Protein AF-A0A9C7UKR1-F1 (afdb_monomer_lite)

Structure (mmCIF, N/CA/C/O backbone):
data_AF-A0A9C7UKR1-F1
#
_entry.id   AF-A0A9C7UKR1-F1
#
loop_
_atom_site.group_PDB
_atom_site.id
_atom_site.type_symbol
_atom_site.label_atom_id
_atom_site.label_alt_id
_atom_site.label_comp_id
_atom_site.label_asym_id
_atom_site.label_entity_id
_atom_site.label_seq_id
_atom_site.pdbx_PDB_ins_code
_atom_site.Cartn_x
_atom_site.Cartn_y
_atom_site.Cartn_z
_atom_site.occupancy
_atom_site.B_iso_or_equiv
_atom_site.auth_seq_id
_atom_site.auth_comp_id
_atom_site.auth_asym_id
_atom_site.auth_atom_id
_atom_site.pdbx_PDB_model_num
ATOM 1 N N . MET A 1 1 ? 0.081 7.354 -10.430 1.00 70.00 1 MET A N 1
ATOM 2 C CA . MET A 1 1 ? 0.749 6.041 -10.556 1.00 70.00 1 MET A CA 1
ATOM 3 C C . MET A 1 1 ? 2.243 6.239 -10.699 1.00 70.00 1 MET A C 1
ATOM 5 O O . MET A 1 1 ? 2.661 7.151 -11.410 1.00 70.00 1 MET A O 1
ATOM 9 N N . GLY A 1 2 ? 3.022 5.410 -10.014 1.00 82.75 2 GLY A N 1
ATOM 10 C CA . GLY A 1 2 ? 4.461 5.284 -10.223 1.00 82.75 2 GLY A CA 1
ATOM 11 C C . GLY A 1 2 ? 4.783 3.877 -10.705 1.00 82.75 2 GLY A C 1
ATOM 12 O O . GLY A 1 2 ? 4.007 2.947 -10.477 1.00 82.75 2 GLY A O 1
ATOM 13 N N . PHE A 1 3 ? 5.917 3.712 -11.372 1.00 84.50 3 PHE A N 1
ATOM 14 C CA . PHE A 1 3 ? 6.439 2.384 -11.665 1.00 84.50 3 PHE A CA 1
ATOM 15 C C . PHE A 1 3 ? 7.927 2.316 -11.377 1.00 84.50 3 PHE A C 1
ATOM 17 O O . PHE A 1 3 ? 8.641 3.323 -11.370 1.00 84.50 3 PHE A O 1
ATOM 24 N N . ILE A 1 4 ? 8.384 1.103 -11.120 1.00 86.06 4 ILE A N 1
ATOM 25 C CA . ILE A 1 4 ? 9.769 0.810 -10.805 1.00 86.06 4 ILE A CA 1
ATOM 26 C C . ILE A 1 4 ? 10.297 -0.099 -11.891 1.00 86.06 4 ILE A C 1
ATOM 28 O O . ILE A 1 4 ? 9.702 -1.127 -12.199 1.00 86.06 4 ILE A O 1
ATOM 32 N N . ARG A 1 5 ? 11.415 0.316 -12.478 1.00 87.69 5 ARG A N 1
ATOM 33 C CA . ARG A 1 5 ? 12.155 -0.456 -13.464 1.00 87.69 5 ARG A CA 1
ATOM 34 C C . ARG A 1 5 ? 13.319 -1.142 -12.762 1.00 87.69 5 ARG A C 1
ATOM 36 O O . ARG A 1 5 ? 14.242 -0.457 -12.314 1.00 87.69 5 ARG A O 1
ATOM 43 N N . THR A 1 6 ? 13.304 -2.461 -12.691 1.00 85.31 6 THR A N 1
ATOM 44 C CA . THR A 1 6 ? 14.405 -3.284 -12.168 1.00 85.31 6 THR A CA 1
ATOM 45 C C . THR A 1 6 ? 15.089 -4.016 -13.319 1.00 85.31 6 THR A C 1
ATOM 47 O O . THR A 1 6 ? 14.475 -4.261 -14.349 1.00 85.31 6 THR A O 1
ATOM 50 N N . GLY A 1 7 ? 16.378 -4.337 -13.198 1.00 84.50 7 GLY A N 1
ATOM 51 C CA . GLY A 1 7 ? 17.081 -5.166 -14.182 1.00 84.50 7 GLY A CA 1
ATOM 52 C C . GLY A 1 7 ? 18.540 -4.773 -14.386 1.00 84.50 7 GLY A C 1
ATOM 53 O O . GLY A 1 7 ? 19.199 -4.294 -13.457 1.00 84.50 7 GLY A O 1
ATOM 54 N N . PHE A 1 8 ? 19.069 -5.007 -15.590 1.00 72.81 8 PHE A N 1
ATOM 55 C CA . PHE A 1 8 ? 20.489 -4.783 -15.876 1.00 72.81 8 PHE A CA 1
ATOM 56 C C . PHE A 1 8 ? 20.853 -3.289 -15.782 1.00 72.81 8 PHE A C 1
ATOM 58 O O . PHE A 1 8 ? 20.406 -2.474 -16.583 1.00 72.81 8 PHE A O 1
ATOM 65 N N . GLY A 1 9 ? 21.673 -2.920 -14.791 1.00 73.94 9 GLY A N 1
ATOM 66 C CA . GLY A 1 9 ? 22.003 -1.520 -14.479 1.00 73.94 9 GLY A CA 1
ATOM 67 C C . GLY A 1 9 ? 21.287 -0.951 -13.248 1.00 73.94 9 GLY A C 1
ATOM 68 O O . GLY A 1 9 ? 21.458 0.227 -12.940 1.00 73.94 9 GLY A O 1
ATOM 69 N N . GLY A 1 10 ? 20.529 -1.775 -12.520 1.00 82.88 10 GLY A N 1
ATOM 70 C CA . GLY A 1 10 ? 19.989 -1.445 -11.202 1.00 82.88 10 GLY A CA 1
ATOM 71 C C . GLY A 1 10 ? 18.493 -1.143 -11.191 1.00 82.88 10 GLY A C 1
ATOM 72 O O . GLY A 1 10 ? 17.761 -1.423 -12.139 1.00 82.88 10 GLY A O 1
ATOM 73 N N . THR A 1 11 ? 18.034 -0.594 -10.067 1.00 84.62 11 THR A N 1
ATOM 74 C CA . THR A 1 11 ? 16.628 -0.229 -9.848 1.00 84.62 11 THR A CA 1
ATOM 75 C C . THR A 1 11 ? 16.44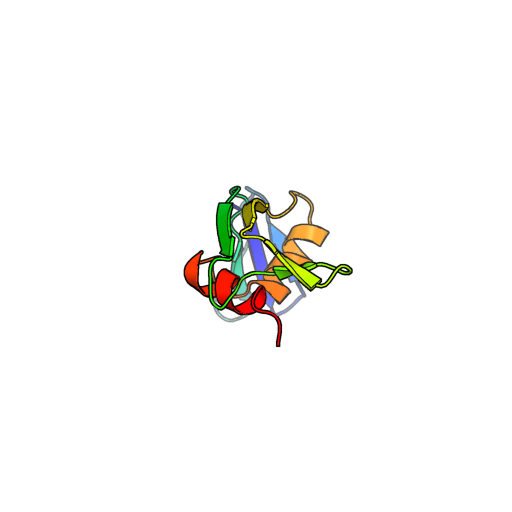3 1.266 -10.066 1.00 84.62 11 THR A C 1
ATOM 77 O O . THR A 1 11 ? 17.216 2.059 -9.535 1.00 84.62 11 THR A O 1
ATOM 80 N N . LYS A 1 12 ? 15.424 1.658 -10.834 1.00 86.12 12 LYS A N 1
ATOM 81 C CA . LYS A 1 12 ? 15.067 3.060 -11.063 1.00 86.12 12 LYS A CA 1
ATOM 82 C C . LYS A 1 12 ? 13.588 3.287 -10.777 1.00 86.12 12 LYS A C 1
ATOM 84 O O . LYS A 1 12 ? 12.742 2.599 -11.346 1.00 86.12 12 LYS A O 1
ATOM 89 N N . VAL A 1 13 ? 13.291 4.268 -9.930 1.00 86.38 13 VAL A N 1
ATOM 90 C CA . VAL A 1 13 ? 11.924 4.700 -9.618 1.00 86.38 13 VAL A CA 1
ATOM 91 C C . VAL A 1 13 ? 11.498 5.776 -10.614 1.00 86.38 13 VAL A C 1
ATOM 93 O O . VAL A 1 13 ? 12.281 6.662 -10.953 1.00 86.38 13 VAL A O 1
ATOM 96 N N . CYS A 1 14 ? 10.285 5.672 -11.154 1.00 85.44 14 CYS A N 1
ATOM 97 C CA . CYS A 1 14 ? 9.747 6.605 -12.140 1.00 85.44 14 CYS A CA 1
ATOM 98 C C . CYS 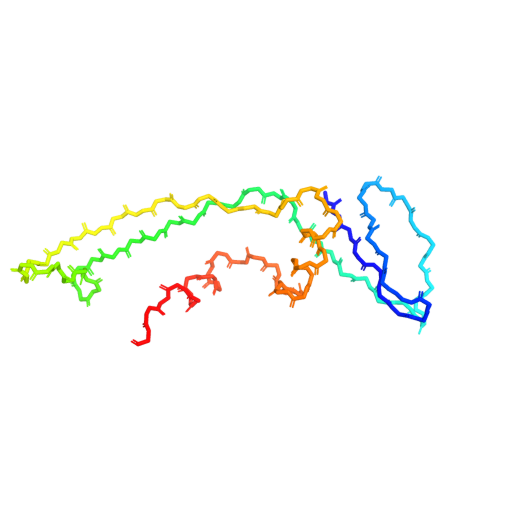A 1 14 ? 8.359 7.087 -11.701 1.00 85.44 14 CYS A C 1
ATOM 100 O O . CYS A 1 14 ? 7.371 6.351 -11.732 1.00 85.44 14 CYS A O 1
ATOM 102 N N . LEU A 1 15 ? 8.301 8.352 -11.283 1.00 84.00 15 LEU A N 1
ATOM 103 C CA . LEU A 1 15 ? 7.095 9.050 -10.843 1.00 84.00 15 LEU A CA 1
ATOM 104 C C . LEU A 1 15 ? 6.572 9.929 -11.980 1.00 84.00 15 LEU A C 1
ATOM 106 O O . LEU A 1 15 ? 7.166 10.962 -12.270 1.00 84.00 15 LEU A O 1
ATOM 110 N N . GLY A 1 16 ? 5.488 9.523 -12.648 1.00 75.19 16 GLY A N 1
ATOM 111 C CA . GLY A 1 16 ? 4.820 10.347 -13.671 1.00 75.19 16 GLY A CA 1
ATOM 112 C C . GLY A 1 16 ? 5.681 10.750 -14.882 1.00 75.19 16 GLY A C 1
ATOM 113 O O . GLY A 1 16 ? 5.245 11.560 -15.693 1.00 75.19 16 GLY A O 1
ATOM 114 N N . GLN A 1 17 ? 6.890 10.200 -15.009 1.00 70.44 17 GLN A N 1
ATOM 115 C CA . GLN A 1 17 ? 7.850 10.479 -16.073 1.00 70.44 17 GLN A CA 1
ATOM 116 C C . GLN A 1 17 ? 8.060 9.225 -16.920 1.00 70.44 17 GLN A C 1
ATOM 118 O O . GLN A 1 17 ? 8.054 8.102 -16.410 1.00 70.44 17 GLN A O 1
ATOM 123 N N . GLY A 1 18 ? 8.262 9.420 -18.223 1.00 70.00 18 GLY A N 1
ATOM 124 C CA . GLY A 1 18 ? 8.630 8.336 -19.128 1.00 70.00 18 GLY A CA 1
ATOM 125 C C . GLY A 1 18 ? 10.024 7.798 -18.805 1.00 70.00 18 GLY A C 1
ATOM 126 O O . GLY A 1 18 ? 10.933 8.555 -18.465 1.00 70.00 18 GLY A O 1
ATOM 127 N N . ALA A 1 19 ? 10.211 6.487 -18.939 1.00 80.12 19 ALA A N 1
ATOM 128 C CA . ALA A 1 19 ? 11.513 5.853 -18.784 1.00 80.12 19 ALA A CA 1
ATOM 129 C C . ALA A 1 19 ? 11.802 4.921 -19.955 1.00 80.12 19 ALA A C 1
ATOM 131 O O . ALA A 1 19 ? 10.907 4.264 -20.482 1.00 80.12 19 ALA A O 1
ATOM 132 N N . MET A 1 20 ? 13.075 4.835 -20.342 1.00 80.50 20 MET A N 1
ATOM 133 C CA . MET A 1 20 ? 13.514 3.852 -21.325 1.00 80.50 20 MET A CA 1
ATOM 134 C C . MET A 1 20 ? 13.529 2.466 -20.674 1.00 80.50 20 MET A C 1
ATOM 136 O O . MET A 1 20 ? 14.309 2.210 -19.752 1.00 80.50 20 MET A O 1
ATOM 140 N N . VAL A 1 21 ? 12.661 1.575 -21.142 1.00 79.38 21 VAL A N 1
ATOM 141 C CA . VAL A 1 21 ? 12.565 0.189 -20.675 1.00 79.38 21 VAL A CA 1
ATOM 142 C C . VAL A 1 21 ? 12.936 -0.735 -21.828 1.00 79.38 21 VAL A C 1
ATOM 144 O O . VAL A 1 21 ? 12.468 -0.555 -22.947 1.00 79.38 21 VAL A O 1
ATOM 147 N N . PHE A 1 22 ? 13.793 -1.717 -21.549 1.00 84.25 22 PHE A N 1
ATOM 148 C CA . PHE A 1 22 ? 14.217 -2.723 -22.516 1.00 84.25 22 PHE A CA 1
ATOM 149 C C . PHE A 1 22 ? 13.575 -4.047 -22.093 1.00 84.25 22 PHE A C 1
ATOM 151 O O . PHE A 1 22 ? 14.019 -4.600 -21.089 1.00 84.25 22 PHE A O 1
ATOM 158 N N . PRO A 1 23 ? 12.560 -4.561 -22.812 1.00 78.69 23 PRO A N 1
ATOM 159 C CA . PRO A 1 23 ? 11.729 -5.680 -22.346 1.00 78.69 23 PRO A CA 1
ATOM 160 C C . PRO A 1 23 ? 12.488 -6.974 -22.026 1.00 78.69 23 PRO A C 1
ATOM 162 O O . PRO A 1 23 ? 12.007 -7.796 -21.262 1.00 78.69 23 PRO A O 1
ATOM 165 N N . VAL A 1 24 ? 13.672 -7.167 -22.615 1.00 85.56 24 VAL A N 1
ATOM 166 C CA . VAL A 1 24 ? 14.494 -8.371 -22.406 1.00 85.56 24 VAL A CA 1
ATOM 167 C C . VAL A 1 24 ? 15.351 -8.279 -21.136 1.00 85.56 24 VAL A C 1
ATOM 169 O O . VAL A 1 24 ? 15.705 -9.301 -20.559 1.00 85.56 24 VAL A O 1
ATOM 172 N N . PHE A 1 25 ? 15.698 -7.066 -20.692 1.00 85.00 25 PHE A N 1
ATOM 173 C CA . PHE A 1 25 ? 16.658 -6.842 -19.600 1.00 85.00 25 PHE A CA 1
ATOM 174 C C . PHE A 1 25 ? 16.068 -6.125 -18.387 1.00 85.00 25 PHE A C 1
ATOM 176 O O . PHE A 1 25 ? 16.755 -5.999 -17.371 1.00 85.00 25 PHE A O 1
ATOM 183 N N . HIS A 1 26 ? 14.846 -5.610 -18.506 1.00 85.19 26 HIS A N 1
ATOM 184 C CA . HIS A 1 26 ? 14.188 -4.810 -17.488 1.00 85.19 26 HIS A CA 1
ATOM 185 C C . HIS A 1 26 ? 12.789 -5.340 -17.194 1.00 85.19 26 HIS A C 1
ATOM 187 O O . HIS A 1 26 ? 12.015 -5.593 -18.114 1.00 85.19 26 HIS A O 1
ATOM 193 N N . ASP A 1 27 ? 12.471 -5.412 -15.910 1.00 85.06 27 ASP A N 1
ATOM 194 C CA . ASP A 1 27 ? 11.150 -5.704 -15.377 1.00 85.06 27 ASP A CA 1
ATOM 195 C C . ASP A 1 27 ? 10.497 -4.401 -14.882 1.00 85.06 27 ASP A C 1
ATOM 197 O O . ASP A 1 27 ? 11.192 -3.455 -14.481 1.00 85.06 27 ASP A O 1
ATOM 201 N N . ILE A 1 28 ? 9.170 -4.318 -14.970 1.00 85.12 28 ILE A N 1
ATOM 202 C CA . ILE A 1 28 ? 8.379 -3.158 -14.554 1.00 85.12 28 ILE A CA 1
ATOM 203 C C . ILE A 1 28 ? 7.383 -3.589 -13.484 1.00 85.12 28 ILE A C 1
ATOM 205 O O . ILE A 1 28 ? 6.464 -4.359 -13.747 1.00 85.12 28 ILE A O 1
ATOM 209 N N . THR A 1 29 ? 7.476 -2.978 -12.308 1.00 84.44 29 THR A N 1
ATOM 210 C CA . THR A 1 29 ? 6.470 -3.115 -11.252 1.00 84.44 29 THR A CA 1
ATOM 211 C C . THR A 1 29 ? 5.694 -1.816 -11.101 1.00 84.44 29 THR A C 1
ATOM 213 O O . THR A 1 29 ? 6.275 -0.762 -10.833 1.00 84.44 29 THR A O 1
ATOM 216 N N . TRP A 1 30 ? 4.376 -1.882 -11.259 1.00 82.31 30 TRP A N 1
ATOM 217 C CA . TRP A 1 30 ? 3.485 -0.744 -11.053 1.00 82.31 30 TRP A CA 1
ATOM 218 C C . TRP A 1 30 ? 3.085 -0.634 -9.587 1.00 82.31 30 TRP A C 1
ATOM 220 O O . TRP A 1 30 ? 2.760 -1.632 -8.950 1.00 82.31 30 TRP A O 1
ATOM 230 N N . VAL A 1 31 ? 3.084 0.589 -9.058 1.00 83.56 31 VAL A N 1
ATOM 231 C CA . VAL A 1 31 ? 2.663 0.871 -7.685 1.00 83.56 31 VAL A CA 1
ATOM 232 C C . VAL A 1 31 ? 1.587 1.953 -7.706 1.00 83.56 31 VAL A C 1
ATOM 234 O O . VAL A 1 31 ? 1.785 3.061 -8.228 1.00 83.56 31 VAL A O 1
ATOM 237 N N . SER A 1 32 ? 0.424 1.621 -7.139 1.00 79.44 32 SER A N 1
ATOM 238 C CA . SER A 1 32 ? -0.632 2.604 -6.908 1.00 79.44 32 SER A CA 1
ATOM 239 C C . SER A 1 32 ? -0.251 3.511 -5.740 1.00 79.44 32 SER A C 1
ATOM 241 O O . SER A 1 32 ? 0.216 3.047 -4.702 1.00 79.44 32 SER A O 1
ATOM 243 N N . LEU A 1 33 ? -0.458 4.813 -5.934 1.00 84.25 33 LEU A N 1
ATOM 244 C CA . LEU A 1 33 ? -0.277 5.844 -4.906 1.00 84.25 33 LEU A CA 1
ATOM 245 C C . LEU A 1 33 ? -1.626 6.293 -4.325 1.00 84.25 33 LEU A C 1
ATOM 247 O O . LEU A 1 33 ? -1.698 7.286 -3.608 1.00 84.25 33 LEU A O 1
ATOM 251 N N . GLU A 1 34 ? -2.706 5.604 -4.691 1.00 83.94 34 GLU A N 1
ATOM 252 C CA . GLU A 1 34 ? -4.046 5.917 -4.212 1.00 83.94 34 GLU A CA 1
ATOM 253 C C . GLU A 1 34 ? -4.211 5.528 -2.742 1.00 83.94 34 GLU A C 1
ATOM 255 O O . GLU A 1 34 ? -3.635 4.548 -2.263 1.00 83.94 34 GLU A O 1
ATOM 260 N N . THR A 1 35 ? -5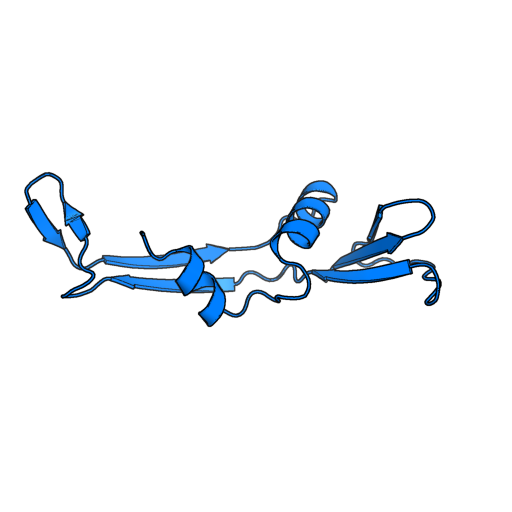.028 6.305 -2.031 1.00 83.62 35 THR A N 1
ATOM 261 C CA . THR A 1 35 ? -5.398 6.003 -0.650 1.00 83.62 35 THR A CA 1
ATOM 262 C C . THR A 1 35 ? -6.493 4.954 -0.629 1.00 83.62 35 THR A C 1
ATOM 264 O O . THR A 1 35 ? -7.570 5.150 -1.189 1.00 83.62 35 THR A O 1
ATOM 267 N N . ILE A 1 36 ? -6.238 3.866 0.084 1.00 82.69 36 ILE A N 1
ATOM 268 C CA . ILE A 1 36 ? -7.176 2.766 0.260 1.00 82.69 36 ILE A CA 1
ATOM 269 C C . ILE A 1 36 ? -7.782 2.861 1.655 1.00 82.69 36 ILE A C 1
ATOM 271 O O . ILE A 1 36 ? -7.086 3.118 2.642 1.00 82.69 36 ILE A O 1
ATOM 275 N N . LYS A 1 37 ? -9.096 2.646 1.730 1.00 82.88 37 LYS A N 1
ATOM 276 C CA . LYS A 1 37 ? -9.842 2.543 2.982 1.00 82.88 37 LYS A CA 1
ATOM 277 C C . LYS A 1 37 ? -9.963 1.073 3.371 1.00 82.88 37 LYS A C 1
ATOM 279 O O . LYS A 1 37 ? -10.594 0.295 2.664 1.00 82.88 37 LYS A O 1
ATOM 284 N N . LEU A 1 38 ? -9.400 0.712 4.513 1.00 82.50 38 LEU A N 1
ATOM 285 C CA . LEU A 1 38 ? -9.530 -0.601 5.122 1.00 82.50 38 LEU A CA 1
ATOM 286 C C . LEU A 1 38 ? -10.508 -0.505 6.287 1.00 82.50 38 LEU A C 1
ATOM 288 O O . LEU A 1 38 ? -10.313 0.274 7.218 1.00 82.50 38 LEU A O 1
ATOM 292 N N . ILE A 1 39 ? -11.564 -1.306 6.238 1.00 78.12 39 ILE A N 1
ATOM 293 C CA . ILE A 1 39 ? -12.547 -1.387 7.314 1.00 78.12 39 ILE A CA 1
ATOM 294 C C . ILE A 1 39 ? -12.254 -2.669 8.079 1.00 78.12 39 ILE A C 1
ATOM 296 O O . ILE A 1 39 ? -12.455 -3.764 7.562 1.00 78.12 39 ILE A O 1
ATOM 300 N N . VAL A 1 40 ? -11.767 -2.537 9.308 1.00 78.31 40 VAL A N 1
ATOM 301 C CA . VAL A 1 40 ? -11.516 -3.677 10.190 1.00 78.31 40 VAL A CA 1
ATOM 302 C C . VAL A 1 40 ? -12.594 -3.673 11.258 1.00 78.31 40 VAL A C 1
ATOM 304 O O . VAL A 1 40 ? -12.688 -2.742 12.054 1.00 78.31 40 VAL A O 1
ATOM 307 N N . SER A 1 41 ? -13.415 -4.718 11.284 1.00 78.88 41 SER A N 1
ATOM 308 C CA . SER A 1 41 ? -14.389 -4.933 12.352 1.00 78.88 41 SER A CA 1
ATOM 309 C C . SER A 1 41 ? -14.043 -6.207 13.108 1.00 78.88 41 SER A C 1
ATOM 311 O O . SER A 1 41 ? -13.740 -7.245 12.521 1.00 78.88 41 SER A O 1
ATOM 313 N N . ARG A 1 42 ? -14.024 -6.110 14.433 1.00 73.25 42 ARG A N 1
ATOM 314 C CA . ARG A 1 42 ? -13.793 -7.225 15.345 1.00 73.25 42 ARG A CA 1
ATOM 315 C C . ARG A 1 42 ? -15.012 -7.330 16.244 1.00 73.25 42 ARG A C 1
ATOM 317 O O . ARG A 1 42 ? -15.275 -6.423 17.033 1.00 73.25 42 ARG A O 1
ATOM 324 N N . SER A 1 43 ? -15.762 -8.419 16.097 1.00 76.06 43 SER A N 1
ATOM 325 C CA . SER A 1 43 ? -16.970 -8.658 16.887 1.00 76.06 43 SER A CA 1
ATOM 326 C C . SER A 1 43 ? -17.097 -10.112 17.331 1.00 76.06 43 SER A C 1
ATOM 328 O O . SER A 1 43 ? -16.586 -11.021 16.669 1.00 76.06 43 SER A O 1
ATOM 330 N N . ARG A 1 44 ? -17.817 -10.333 18.437 1.00 71.19 44 ARG A N 1
ATOM 331 C CA . ARG A 1 44 ? -18.126 -11.659 19.015 1.00 71.19 44 ARG A CA 1
ATOM 332 C C . ARG A 1 44 ? -16.876 -12.515 19.254 1.00 71.19 44 ARG A C 1
ATOM 334 O O . ARG A 1 44 ? -16.135 -12.262 20.197 1.00 71.19 44 ARG A O 1
ATOM 341 N N . ASP A 1 45 ? -16.637 -13.521 18.415 1.00 68.38 45 ASP A N 1
ATOM 342 C CA . ASP A 1 45 ? -15.545 -14.489 18.578 1.00 68.38 45 ASP A CA 1
ATOM 343 C C . ASP A 1 45 ? -14.170 -13.893 18.257 1.00 68.38 45 ASP A C 1
ATOM 345 O O . ASP A 1 45 ? -13.146 -14.461 18.624 1.00 68.38 45 ASP A O 1
ATOM 349 N N . GLN A 1 46 ? -14.144 -12.723 17.613 1.00 69.25 46 GLN A N 1
ATOM 350 C CA . GLN A 1 46 ? -12.932 -11.945 17.359 1.00 69.25 46 GLN A CA 1
ATOM 351 C C . GLN A 1 46 ? -12.841 -10.689 18.240 1.00 69.25 46 GLN A C 1
ATOM 353 O O . GLN A 1 46 ? -12.002 -9.829 17.972 1.00 69.25 46 GLN A O 1
ATOM 358 N N . ALA A 1 47 ? -13.707 -10.551 19.255 1.00 71.38 47 ALA A N 1
ATOM 359 C CA . ALA A 1 47 ? -13.700 -9.404 20.158 1.00 71.38 47 ALA A CA 1
ATOM 360 C C . ALA A 1 47 ? -12.369 -9.309 20.913 1.00 71.38 47 ALA A C 1
ATOM 362 O O . ALA A 1 47 ? -11.819 -10.312 21.380 1.00 71.38 47 ALA A O 1
ATOM 363 N N . ILE A 1 48 ? -11.859 -8.087 21.046 1.00 75.06 48 ILE A N 1
ATOM 364 C CA . ILE A 1 48 ? -10.597 -7.849 21.739 1.00 75.06 48 ILE A CA 1
ATOM 365 C C . ILE A 1 48 ? -10.852 -8.006 23.238 1.00 75.06 48 ILE A C 1
ATOM 367 O O . ILE A 1 48 ? -11.778 -7.406 23.789 1.00 75.06 48 ILE A O 1
ATOM 371 N N . LEU A 1 49 ? -10.032 -8.833 23.891 1.00 79.62 49 LEU A N 1
ATOM 372 C CA . LEU A 1 49 ? -10.022 -8.941 25.343 1.00 79.62 49 LEU A CA 1
ATOM 373 C C . LEU A 1 49 ? -9.167 -7.806 25.902 1.00 79.62 49 LEU A C 1
ATOM 375 O O . LEU A 1 49 ? -7.956 -7.757 25.682 1.00 79.62 49 LEU A O 1
ATOM 379 N N . THR A 1 50 ? -9.802 -6.887 26.610 1.00 81.88 50 THR A N 1
ATOM 380 C CA . THR A 1 50 ? -9.115 -5.786 27.284 1.00 81.88 50 THR A CA 1
ATOM 381 C C . THR A 1 50 ? -8.344 -6.291 28.513 1.00 81.88 50 THR A C 1
ATOM 383 O O . THR A 1 50 ? -8.519 -7.428 28.960 1.00 81.88 50 THR A O 1
ATOM 386 N N . ALA A 1 51 ? -7.463 -5.461 29.084 1.00 83.06 51 ALA A N 1
ATOM 387 C CA . ALA A 1 51 ? -6.625 -5.843 30.231 1.00 83.06 51 ALA A CA 1
ATOM 388 C C . ALA A 1 51 ? -7.435 -6.218 31.492 1.00 83.06 51 ALA A C 1
ATOM 390 O O . ALA A 1 51 ? -7.014 -7.054 32.289 1.00 83.06 51 ALA A O 1
ATOM 391 N N . ASP A 1 52 ? -8.625 -5.642 31.641 1.00 90.62 52 ASP A N 1
ATOM 392 C CA . ASP A 1 52 ? -9.630 -5.932 32.667 1.00 90.62 52 ASP A CA 1
ATOM 393 C C . ASP A 1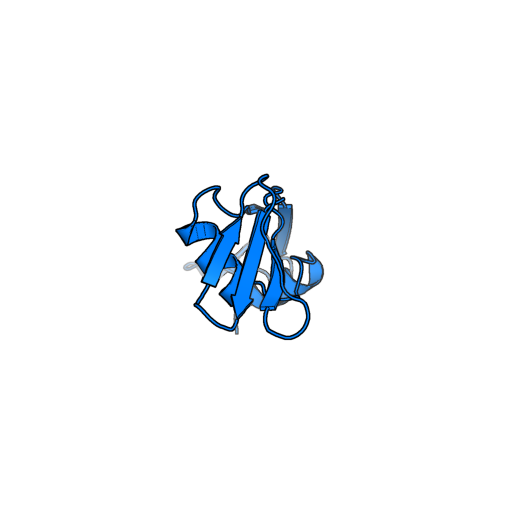 52 ? -10.563 -7.105 32.302 1.00 90.62 52 ASP A C 1
ATOM 395 O O . ASP A 1 52 ? -11.514 -7.395 33.025 1.00 90.62 52 ASP A O 1
ATOM 399 N N . LYS A 1 53 ? -10.249 -7.838 31.225 1.00 84.44 53 LYS A N 1
ATOM 400 C CA . LYS A 1 53 ? -10.955 -9.041 30.752 1.00 84.44 53 LYS A CA 1
ATOM 401 C C . LYS A 1 53 ? -12.393 -8.793 30.289 1.00 84.44 53 LYS A C 1
ATOM 403 O O . LYS A 1 53 ? -13.214 -9.711 30.308 1.00 84.44 53 LYS A O 1
ATOM 408 N N . ILE A 1 54 ? -12.690 -7.585 29.825 1.00 88.19 54 ILE A N 1
ATOM 409 C CA . ILE A 1 54 ? -13.958 -7.259 29.172 1.00 88.19 54 ILE A CA 1
ATOM 410 C C . ILE A 1 54 ? -13.824 -7.551 27.672 1.00 88.19 54 ILE A C 1
ATOM 412 O O . ILE A 1 54 ? -12.781 -7.317 27.061 1.00 88.19 54 ILE A O 1
ATOM 416 N N . ARG A 1 55 ? -14.874 -8.115 27.064 1.00 82.75 55 ARG A N 1
ATOM 417 C CA . ARG A 1 55 ? -14.941 -8.285 25.607 1.00 82.75 55 ARG A CA 1
ATOM 418 C C . ARG A 1 55 ? -15.546 -7.036 24.997 1.0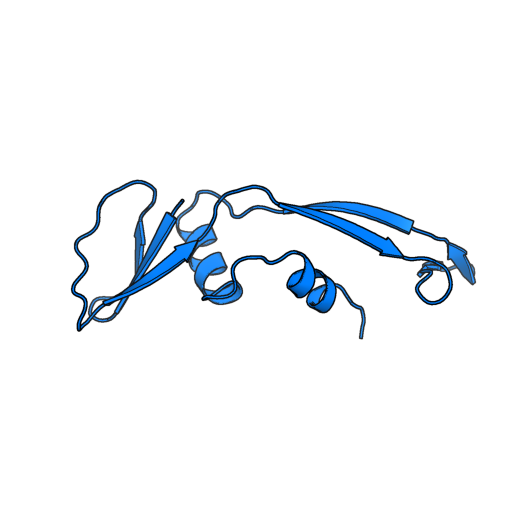0 82.75 55 ARG A C 1
ATOM 420 O O . ARG A 1 55 ? -16.698 -6.717 25.284 1.00 82.75 55 ARG A O 1
ATOM 427 N N . VAL A 1 56 ? -14.767 -6.354 24.168 1.00 82.75 56 VAL A N 1
ATOM 428 C CA . VAL A 1 56 ? -15.200 -5.137 23.481 1.00 82.75 56 VAL A CA 1
ATOM 429 C C . VAL A 1 56 ? -15.178 -5.380 21.979 1.00 82.75 56 VAL A C 1
ATOM 431 O O . VAL A 1 56 ? -14.184 -5.856 21.423 1.00 82.75 56 VAL A O 1
ATOM 434 N N . ASP A 1 57 ? -16.290 -5.041 21.333 1.00 82.88 57 ASP A N 1
ATOM 435 C CA . ASP A 1 57 ? -16.388 -5.009 19.880 1.00 82.88 57 ASP A CA 1
ATOM 436 C C . ASP A 1 57 ? -15.788 -3.690 19.382 1.00 82.88 57 ASP A C 1
ATOM 438 O O . ASP A 1 57 ? -16.163 -2.607 19.839 1.00 82.88 57 ASP A O 1
ATOM 442 N N . VAL A 1 58 ? -14.835 -3.775 18.456 1.00 81.25 58 VAL A N 1
ATOM 443 C CA . VAL A 1 58 ? -14.117 -2.607 17.936 1.00 81.25 58 VAL A CA 1
ATOM 444 C C . VAL A 1 58 ? -14.223 -2.597 16.419 1.00 81.25 58 VAL A C 1
ATOM 446 O O . VAL A 1 58 ? -13.868 -3.567 15.747 1.00 81.25 58 VAL A O 1
ATOM 449 N N . GLY A 1 59 ? -14.708 -1.480 15.883 1.00 81.94 59 GLY A N 1
ATOM 450 C CA . GLY A 1 59 ? -14.623 -1.146 14.467 1.00 81.94 59 GLY A CA 1
ATOM 451 C C . GLY A 1 59 ? -13.603 -0.032 14.268 1.00 81.94 59 GLY A C 1
ATOM 452 O O . GLY A 1 59 ? -13.646 0.972 14.977 1.00 81.94 59 GLY A O 1
ATOM 453 N N . ALA A 1 60 ? -12.690 -0.206 13.319 1.00 81.00 60 ALA A N 1
ATOM 454 C CA . ALA A 1 60 ? -11.709 0.797 12.938 1.00 81.00 60 ALA A CA 1
ATOM 455 C C . ALA A 1 60 ? -11.705 0.984 11.418 1.00 81.00 60 ALA A C 1
ATOM 457 O O . ALA A 1 60 ? -11.731 0.018 10.654 1.00 81.00 60 ALA A O 1
ATOM 458 N N . GLU A 1 61 ? -11.635 2.241 10.990 1.00 86.19 61 GLU A N 1
ATOM 459 C CA . GLU A 1 61 ? -11.376 2.605 9.601 1.00 86.19 61 GLU A CA 1
ATOM 460 C C . GLU A 1 61 ? -9.924 3.065 9.483 1.00 86.19 61 GLU A C 1
ATOM 462 O O . GLU A 1 61 ? -9.524 4.068 10.076 1.00 86.19 61 GLU A O 1
ATOM 467 N N . LEU A 1 62 ? -9.124 2.312 8.737 1.00 84.56 62 LEU A N 1
ATOM 468 C CA . LEU A 1 62 ? -7.716 2.588 8.490 1.00 84.56 62 LEU A CA 1
ATOM 469 C C . LEU A 1 62 ? -7.564 3.109 7.063 1.00 84.56 62 LEU A C 1
ATOM 471 O O . LEU A 1 62 ? -8.073 2.512 6.120 1.00 84.56 62 LEU A O 1
ATOM 475 N N . TYR A 1 63 ? -6.842 4.210 6.901 1.00 84.94 63 TYR A N 1
ATOM 476 C CA . TYR A 1 63 ? -6.536 4.783 5.594 1.00 84.94 63 TYR A CA 1
ATOM 477 C C . TYR A 1 63 ? -5.046 4.586 5.332 1.00 84.94 63 TYR A C 1
ATOM 479 O O . TYR A 1 63 ? -4.215 5.121 6.066 1.00 84.94 63 TYR A O 1
ATOM 487 N N . ALA A 1 64 ? -4.707 3.802 4.313 1.00 83.88 64 ALA A N 1
ATOM 488 C CA . ALA A 1 64 ? -3.325 3.497 3.955 1.00 83.88 64 ALA A CA 1
ATOM 489 C C . ALA A 1 64 ? -3.020 3.993 2.540 1.00 83.88 64 ALA A C 1
ATOM 491 O O . ALA A 1 64 ? -3.859 3.896 1.648 1.00 83.88 64 ALA A O 1
ATOM 492 N N . HIS A 1 65 ? -1.819 4.525 2.338 1.00 85.12 65 HIS A N 1
ATOM 493 C CA . HIS A 1 65 ? -1.312 4.937 1.032 1.00 85.12 65 HIS A CA 1
ATOM 494 C C . HIS A 1 65 ? 0.213 4.807 1.013 1.00 85.12 65 HIS A C 1
ATOM 496 O O . HIS A 1 65 ? 0.855 4.776 2.065 1.00 85.12 65 HIS A O 1
ATOM 502 N N . VAL A 1 66 ? 0.788 4.734 -0.185 1.00 86.50 66 VAL A N 1
ATOM 503 C CA . VAL A 1 66 ? 2.240 4.783 -0.379 1.00 86.50 66 VAL A CA 1
ATOM 504 C C . VAL A 1 66 ? 2.672 6.246 -0.497 1.00 86.50 66 VAL A C 1
ATOM 506 O O . VAL A 1 66 ? 2.016 7.040 -1.174 1.00 86.50 66 VAL A O 1
ATOM 509 N N . GLY A 1 67 ? 3.769 6.609 0.169 1.00 84.44 67 GLY A N 1
ATOM 510 C CA . GLY A 1 67 ? 4.350 7.945 0.062 1.00 84.44 67 GLY A CA 1
ATOM 511 C C . GLY A 1 67 ? 4.861 8.257 -1.351 1.00 84.44 67 GLY A C 1
ATOM 512 O O . GLY A 1 67 ? 5.082 7.371 -2.174 1.00 84.44 67 GLY A O 1
ATOM 513 N N . HIS A 1 68 ? 5.032 9.544 -1.653 1.00 83.81 68 HIS A N 1
ATOM 514 C CA . HIS A 1 68 ? 5.422 10.020 -2.989 1.00 83.81 68 HIS A CA 1
ATOM 515 C C . HIS A 1 68 ? 6.945 10.187 -3.152 1.00 83.81 68 HIS A C 1
ATOM 517 O O . HIS A 1 68 ? 7.389 10.902 -4.050 1.00 83.81 68 HIS A O 1
ATOM 523 N N . SER A 1 69 ? 7.752 9.568 -2.285 1.00 87.06 69 SER A N 1
ATOM 524 C CA . SER A 1 69 ? 9.213 9.583 -2.397 1.00 87.06 69 SER A CA 1
ATOM 525 C C . SER A 1 69 ? 9.746 8.355 -3.141 1.00 87.06 69 SER A C 1
ATOM 527 O O . SER A 1 69 ? 9.061 7.339 -3.289 1.00 87.06 69 SER A O 1
ATOM 529 N N . GLU A 1 70 ? 10.988 8.441 -3.625 1.00 85.38 70 GLU A N 1
ATOM 530 C CA . GLU A 1 70 ? 11.650 7.303 -4.270 1.00 85.38 70 GLU A CA 1
ATOM 531 C C . GLU A 1 70 ? 11.842 6.128 -3.300 1.00 85.38 70 GLU A C 1
ATOM 533 O O . GLU A 1 70 ? 11.600 4.980 -3.675 1.00 85.38 70 GLU A O 1
ATOM 538 N N . ASP A 1 71 ? 12.204 6.412 -2.047 1.00 86.88 71 ASP A N 1
ATOM 539 C CA . ASP A 1 71 ? 12.409 5.396 -1.011 1.00 86.88 71 ASP A CA 1
ATOM 540 C C . ASP A 1 71 ? 11.098 4.703 -0.615 1.00 86.88 71 ASP A C 1
ATOM 542 O O . ASP A 1 71 ? 11.074 3.478 -0.436 1.00 86.88 71 ASP A O 1
ATOM 546 N N . ASP A 1 72 ? 9.994 5.455 -0.541 1.00 86.31 72 ASP A N 1
ATOM 547 C CA . ASP A 1 72 ? 8.664 4.902 -0.263 1.00 86.31 72 ASP A CA 1
ATOM 548 C C . ASP A 1 72 ? 8.231 3.954 -1.375 1.00 86.31 72 ASP A C 1
ATOM 550 O O . ASP A 1 72 ? 7.791 2.838 -1.104 1.00 86.31 72 ASP A O 1
ATOM 554 N N . LEU A 1 73 ? 8.410 4.363 -2.633 1.00 84.81 73 LEU A N 1
ATOM 555 C CA . LEU A 1 73 ? 8.108 3.533 -3.794 1.00 84.81 73 LEU A CA 1
ATOM 556 C C . LEU A 1 73 ? 8.987 2.285 -3.837 1.00 84.81 73 LEU A C 1
ATOM 558 O O . LEU A 1 73 ? 8.484 1.190 -4.087 1.00 84.81 73 LEU A O 1
ATOM 562 N N . LEU A 1 74 ? 10.284 2.412 -3.565 1.00 85.25 74 LEU A N 1
ATOM 563 C CA . LEU A 1 74 ? 11.199 1.274 -3.534 1.00 85.25 74 LEU A CA 1
ATOM 564 C C . LEU A 1 74 ? 10.791 0.267 -2.453 1.00 85.25 74 LEU A C 1
ATOM 566 O O . LEU A 1 74 ? 10.723 -0.937 -2.711 1.00 85.25 74 LEU A O 1
ATOM 570 N N . THR A 1 75 ? 10.472 0.756 -1.259 1.00 86.44 75 THR A N 1
ATOM 571 C CA . THR A 1 75 ? 10.005 -0.068 -0.136 1.00 86.44 75 THR A CA 1
ATOM 572 C C . THR A 1 75 ? 8.662 -0.722 -0.452 1.00 86.44 75 THR A C 1
ATOM 574 O O . THR A 1 75 ? 8.472 -1.919 -0.207 1.00 86.44 75 THR A O 1
ATOM 577 N N . ALA A 1 76 ? 7.763 0.040 -1.073 1.00 82.62 76 ALA A N 1
ATOM 578 C CA . ALA A 1 76 ? 6.471 -0.421 -1.543 1.00 82.62 76 ALA A CA 1
ATOM 579 C C . ALA A 1 76 ? 6.625 -1.522 -2.597 1.00 82.62 76 ALA A C 1
ATOM 581 O O . ALA A 1 76 ? 6.074 -2.592 -2.405 1.00 82.62 76 ALA A O 1
ATOM 582 N N . SER A 1 77 ? 7.431 -1.359 -3.648 1.00 80.06 77 SER A N 1
ATOM 583 C CA . SER A 1 77 ? 7.599 -2.407 -4.676 1.00 80.06 77 SER A CA 1
ATOM 584 C C . SER A 1 77 ? 8.080 -3.746 -4.121 1.00 80.06 77 SER A C 1
ATOM 586 O O . SER A 1 77 ? 7.646 -4.792 -4.592 1.00 80.06 77 SER A O 1
ATOM 588 N N . ARG A 1 78 ? 8.934 -3.724 -3.091 1.00 81.62 78 ARG A N 1
ATOM 589 C CA . ARG A 1 78 ? 9.440 -4.935 -2.431 1.00 81.62 78 ARG A CA 1
ATOM 590 C C . ARG A 1 78 ? 8.383 -5.609 -1.562 1.00 81.62 78 ARG A C 1
ATOM 592 O O . ARG A 1 78 ? 8.375 -6.831 -1.466 1.00 81.62 78 ARG A O 1
ATOM 599 N N . SER A 1 79 ? 7.533 -4.814 -0.915 1.00 76.19 79 SER A N 1
ATOM 600 C CA . SER A 1 79 ? 6.522 -5.301 0.033 1.00 76.19 79 SER A CA 1
ATOM 601 C C . SER A 1 79 ? 5.189 -5.639 -0.640 1.00 76.19 79 SER A C 1
ATOM 603 O O . SER A 1 79 ? 4.512 -6.574 -0.223 1.00 76.19 79 SER A O 1
ATOM 605 N N . LEU A 1 80 ? 4.818 -4.886 -1.677 1.00 67.19 80 LEU A N 1
ATOM 606 C CA . LEU A 1 80 ? 3.596 -5.059 -2.455 1.00 67.19 80 LEU A CA 1
ATOM 607 C C . LEU A 1 80 ? 3.789 -6.048 -3.615 1.00 67.19 80 LEU A C 1
ATOM 609 O O . LEU A 1 80 ? 2.927 -6.892 -3.828 1.00 67.19 80 LEU A O 1
ATOM 613 N N . GLY A 1 81 ? 4.901 -5.994 -4.361 1.00 61.66 81 GLY A N 1
ATOM 614 C CA . GLY A 1 81 ? 5.072 -6.806 -5.578 1.00 61.66 81 GLY A CA 1
ATOM 615 C C . GLY A 1 81 ? 3.875 -6.711 -6.548 1.00 61.66 81 GLY A C 1
ATOM 616 O O . GLY A 1 81 ? 3.144 -5.725 -6.539 1.00 61.66 81 GLY A O 1
ATOM 617 N N . GLU A 1 82 ? 3.623 -7.750 -7.359 1.00 56.44 82 GLU A N 1
ATOM 618 C CA . GLU A 1 82 ? 2.419 -7.848 -8.221 1.00 56.44 82 GLU A CA 1
ATOM 619 C C . GLU A 1 82 ? 1.092 -7.878 -7.439 1.00 56.44 82 GLU A C 1
ATOM 621 O O . GLU A 1 82 ? 0.012 -7.755 -8.024 1.00 56.44 82 GLU A O 1
ATOM 626 N N . LYS A 1 83 ? 1.145 -8.030 -6.110 1.00 55.00 83 LYS A N 1
ATOM 627 C CA . LYS A 1 83 ? -0.038 -7.978 -5.259 1.00 55.00 83 LYS A CA 1
ATOM 628 C C . LYS A 1 83 ? -0.416 -6.517 -5.077 1.00 55.00 83 LYS A C 1
ATOM 630 O O . LYS A 1 83 ? -0.071 -5.860 -4.098 1.00 55.00 83 LYS A O 1
ATOM 635 N N . THR A 1 84 ? -1.158 -6.013 -6.055 1.00 53.78 84 THR A N 1
ATOM 636 C CA . THR A 1 84 ? -1.981 -4.820 -5.868 1.00 53.78 84 THR A CA 1
ATOM 637 C C . THR A 1 84 ? -2.761 -5.010 -4.569 1.00 53.78 84 THR A C 1
ATOM 639 O O . THR A 1 84 ? -3.264 -6.106 -4.326 1.00 53.78 84 THR A O 1
ATOM 642 N N . PHE A 1 85 ? -2.772 -3.984 -3.715 1.00 56.25 85 PHE A N 1
ATOM 643 C CA . PHE A 1 85 ? -3.467 -3.944 -2.429 1.00 56.25 85 PHE A CA 1
ATOM 644 C C . PHE A 1 85 ? -4.965 -4.246 -2.597 1.00 56.25 85 PHE A C 1
ATOM 646 O O . PHE A 1 85 ? -5.802 -3.349 -2.627 1.00 56.25 85 PHE A O 1
ATOM 653 N N . ASP A 1 86 ? -5.295 -5.522 -2.732 1.00 54.00 86 ASP A N 1
ATOM 654 C CA . ASP A 1 86 ? -6.654 -6.020 -2.713 1.00 54.00 86 ASP A CA 1
ATOM 655 C C . ASP A 1 86 ? -7.085 -6.037 -1.249 1.00 54.00 86 ASP A C 1
ATOM 657 O O . ASP A 1 86 ? -6.396 -6.633 -0.412 1.00 54.00 86 ASP A O 1
ATOM 661 N N . ALA A 1 87 ? -8.163 -5.324 -0.917 1.00 54.66 87 ALA A N 1
ATOM 662 C CA . ALA A 1 87 ? -8.603 -5.125 0.466 1.00 54.66 87 ALA A CA 1
ATOM 663 C C . ALA A 1 87 ? -8.745 -6.465 1.219 1.00 54.66 87 ALA A C 1
ATOM 665 O O . ALA A 1 87 ? -8.405 -6.553 2.402 1.00 54.66 87 ALA A O 1
ATOM 666 N N . ASP A 1 88 ? -9.113 -7.521 0.491 1.00 56.09 88 ASP A N 1
ATOM 667 C CA . ASP A 1 88 ? -9.269 -8.888 0.987 1.00 56.09 88 ASP A CA 1
ATOM 668 C C . ASP A 1 88 ? -7.937 -9.551 1.404 1.00 56.09 88 ASP A C 1
ATOM 670 O O . ASP A 1 88 ? -7.888 -10.334 2.357 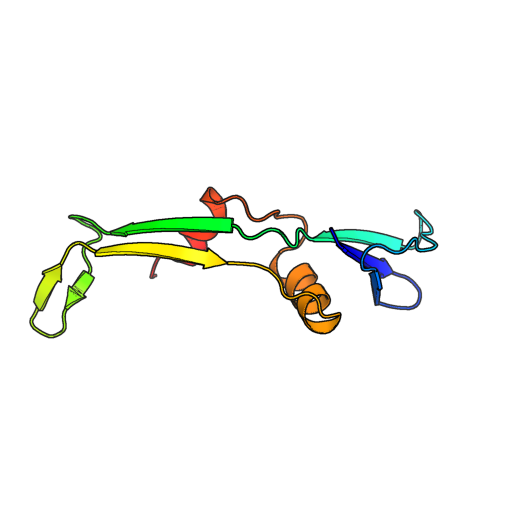1.00 56.09 88 ASP A O 1
ATOM 674 N N . ASN A 1 89 ? -6.814 -9.226 0.749 1.00 53.50 89 ASN A N 1
ATOM 675 C CA . ASN A 1 89 ? -5.499 -9.787 1.095 1.00 53.50 89 ASN A CA 1
ATOM 676 C C . ASN A 1 89 ? -4.900 -9.139 2.354 1.00 53.50 89 ASN A C 1
ATOM 678 O O . ASN A 1 89 ? -4.186 -9.795 3.115 1.00 53.50 89 ASN A O 1
ATOM 682 N N . ILE A 1 90 ? -5.196 -7.863 2.604 1.00 55.41 90 ILE A N 1
ATOM 683 C CA . ILE A 1 90 ? -4.592 -7.103 3.710 1.00 55.41 90 ILE A CA 1
ATOM 684 C C . ILE A 1 90 ? -5.243 -7.473 5.047 1.00 55.41 90 ILE A C 1
ATOM 686 O O . ILE A 1 90 ? -4.564 -7.500 6.077 1.00 55.41 90 ILE A O 1
ATOM 690 N N . GLU A 1 91 ? -6.523 -7.863 5.037 1.00 59.28 91 GLU A N 1
ATOM 691 C CA . GLU A 1 91 ? -7.200 -8.414 6.218 1.00 59.28 91 GLU A CA 1
ATOM 692 C C . GLU A 1 91 ? -6.461 -9.645 6.770 1.00 59.28 91 GLU A C 1
ATOM 694 O O . GLU A 1 91 ? -6.411 -9.856 7.982 1.00 59.28 91 GLU A O 1
ATOM 699 N N . THR A 1 92 ? -5.825 -10.434 5.898 1.00 55.25 92 THR A N 1
ATOM 700 C CA . THR A 1 92 ? -5.051 -11.618 6.298 1.00 55.25 92 THR A CA 1
ATOM 701 C C . THR A 1 92 ? -3.754 -11.249 7.026 1.00 55.25 92 THR A C 1
ATOM 703 O O . THR A 1 92 ? -3.384 -11.936 7.975 1.00 55.25 92 THR A O 1
ATOM 706 N N . CYS A 1 93 ? -3.098 -10.140 6.668 1.00 53.50 93 CYS A N 1
ATOM 707 C CA . CYS A 1 93 ? -1.890 -9.659 7.356 1.00 53.50 93 CYS A CA 1
ATOM 708 C C . CYS A 1 93 ? -2.185 -9.016 8.722 1.00 53.50 93 CYS A C 1
ATOM 710 O O . CYS A 1 93 ? -1.325 -9.003 9.598 1.00 53.50 93 CYS A O 1
ATOM 712 N N . LEU A 1 94 ? -3.400 -8.491 8.912 1.00 58.25 94 LEU A N 1
ATOM 713 C CA . LEU A 1 94 ? -3.869 -7.855 10.151 1.00 58.25 94 LEU A CA 1
ATOM 714 C C . LEU A 1 94 ? -4.589 -8.828 11.103 1.00 58.25 94 LEU A C 1
ATOM 716 O O . LEU A 1 94 ? -5.151 -8.410 12.123 1.00 58.25 94 LEU A O 1
ATOM 720 N N . LYS A 1 95 ? -4.601 -10.129 10.787 1.00 47.56 95 LYS A N 1
ATOM 721 C CA . LYS A 1 95 ? -5.079 -11.174 11.697 1.00 47.56 95 LYS A CA 1
ATOM 722 C C . LYS A 1 95 ? -3.973 -11.506 12.705 1.00 47.56 95 LYS A C 1
ATOM 724 O O . LYS A 1 95 ? -2.890 -11.911 12.287 1.00 47.56 95 LYS A O 1
ATOM 729 N N . PRO A 1 96 ? -4.209 -11.323 14.019 1.00 49.84 96 PRO A N 1
ATOM 730 C CA . PRO A 1 96 ? -3.265 -11.800 15.019 1.00 49.84 96 PRO A CA 1
ATOM 731 C C . PRO A 1 96 ? -3.137 -13.325 14.899 1.00 49.84 96 PRO A C 1
ATOM 733 O O . PRO A 1 96 ? -4.120 -14.007 14.601 1.00 49.84 96 PRO A O 1
ATOM 736 N N . ARG A 1 97 ? -1.911 -13.822 15.075 1.00 43.09 97 ARG A N 1
ATOM 737 C CA . ARG A 1 97 ? -1.591 -15.253 15.090 1.00 43.09 97 ARG A CA 1
ATOM 738 C C . ARG A 1 97 ? -2.132 -15.932 16.344 1.00 43.09 97 ARG A C 1
ATOM 740 O O . ARG A 1 97 ? -2.079 -15.287 17.414 1.00 43.09 97 ARG A O 1
#

Radius of gyration: 18.52 Å; chains: 1; bounding box: 40×26×55 Å

Secondary structure (DSSP, 8-state):
-EEEEEETT--EEEESS-----TTTEEEEEE--PPEEEEEEE-GGG-EE-TT--EE-EEEEEEE---SSHHHHHHHHHHHTT----HHHHHHHTS--

Sequence (97 aa):
MGFIRTGFGGTKVCLGQGAMVFPVFHDITWVSLETIKLIVSRSRDQAILTADKIRVDVGAELYAHVGHSEDDLLTASRSLGEKTFDADNIETCLKPR

Foldseek 3Di:
DKKWKAFDPGIDTGDPDDDDHDVVTIDIFDDDQDKDKAKDWADDVRFDQDPVRDGDTDIDIDIDGFDPDPVSVVVCCVVCPNNDPDSVVVVVVVDDD

pLDDT: mean 76.74, std 11.51, range [43.09, 90.62]